Protein AF-A0A375ITV0-F1 (afdb_monomer_lite)

Structure (mmCIF, N/CA/C/O backbone):
data_AF-A0A375ITV0-F1
#
_entry.id   AF-A0A375ITV0-F1
#
loop_
_atom_site.group_PDB
_atom_site.id
_atom_site.type_symbol
_atom_site.label_atom_id
_atom_site.label_alt_id
_atom_site.label_comp_id
_atom_site.label_asym_id
_atom_site.label_entity_id
_atom_site.label_seq_id
_atom_site.pdbx_PDB_ins_code
_atom_site.Cartn_x
_atom_site.Cartn_y
_atom_site.Cartn_z
_atom_site.occupancy
_atom_site.B_iso_or_equiv
_atom_site.auth_seq_id
_atom_site.auth_comp_id
_atom_site.auth_asym_id
_atom_site.auth_atom_id
_atom_site.pdbx_PDB_model_num
ATOM 1 N N . MET A 1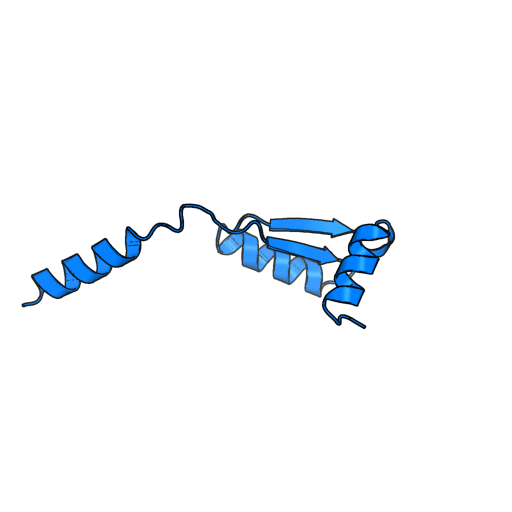 1 ? -39.933 -5.287 20.827 1.00 55.72 1 MET A N 1
ATOM 2 C CA . MET A 1 1 ? -39.774 -4.953 19.387 1.00 55.72 1 MET A CA 1
ATOM 3 C C . MET A 1 1 ? -38.613 -3.980 19.144 1.00 55.72 1 MET A C 1
ATOM 5 O O . MET A 1 1 ? -37.962 -4.104 18.119 1.00 55.72 1 MET A O 1
ATOM 9 N N . LEU A 1 2 ? -38.302 -3.064 20.077 1.00 56.91 2 LEU A N 1
ATOM 10 C CA . LEU A 1 2 ? -37.091 -2.220 20.033 1.00 56.91 2 LEU A CA 1
ATOM 11 C C . LEU A 1 2 ? -35.810 -2.957 20.481 1.00 56.91 2 LEU A C 1
ATOM 13 O O . LEU A 1 2 ? -34.728 -2.644 19.990 1.00 56.91 2 LEU A O 1
ATOM 17 N N . ASP A 1 3 ? -35.931 -3.970 21.345 1.00 56.41 3 ASP A N 1
ATOM 18 C CA . ASP A 1 3 ? -34.795 -4.769 21.832 1.00 56.41 3 ASP A CA 1
ATOM 19 C C . ASP A 1 3 ? -34.130 -5.616 20.737 1.00 56.41 3 ASP A C 1
ATOM 21 O O . ASP A 1 3 ? -32.907 -5.696 20.671 1.00 56.41 3 ASP A O 1
ATOM 25 N N . ASP A 1 4 ? -34.917 -6.183 19.821 1.00 57.94 4 ASP A N 1
ATOM 26 C CA . ASP A 1 4 ? -34.424 -7.001 18.702 1.00 57.94 4 ASP A CA 1
ATOM 27 C C . ASP A 1 4 ? -33.600 -6.177 17.700 1.00 57.94 4 ASP A C 1
ATOM 29 O O . ASP A 1 4 ? -32.560 -6.610 17.197 1.00 57.94 4 ASP A O 1
ATOM 33 N N . PHE A 1 5 ? -34.026 -4.933 17.460 1.00 57.44 5 PHE A N 1
ATOM 34 C CA . PHE A 1 5 ? -33.309 -4.000 16.598 1.00 57.44 5 PHE A CA 1
ATOM 35 C C . PHE A 1 5 ? -31.972 -3.586 17.226 1.00 57.44 5 PHE A C 1
ATOM 37 O O . PHE A 1 5 ? -30.938 -3.606 16.557 1.00 57.44 5 PHE A O 1
ATOM 44 N N . TYR A 1 6 ? -31.966 -3.287 18.529 1.00 54.44 6 TYR A N 1
ATOM 45 C CA . TYR A 1 6 ? -30.745 -2.919 19.246 1.00 54.44 6 TYR A CA 1
ATOM 46 C C . TYR A 1 6 ? -29.741 -4.080 19.294 1.00 54.44 6 TYR A C 1
ATOM 48 O O . TYR A 1 6 ? -28.555 -3.888 19.020 1.00 54.44 6 TYR A O 1
ATOM 56 N N . GLN A 1 7 ? -30.222 -5.301 19.541 1.00 56.81 7 GLN A N 1
ATOM 57 C CA . GLN A 1 7 ? -29.399 -6.511 19.507 1.00 56.81 7 GLN A CA 1
ATOM 58 C C . GLN A 1 7 ? -28.860 -6.801 18.102 1.00 56.81 7 GLN A C 1
ATOM 60 O O . GLN A 1 7 ? -27.701 -7.182 17.959 1.00 56.81 7 GLN A O 1
ATOM 65 N N . THR A 1 8 ? -29.638 -6.540 17.048 1.00 57.91 8 THR A N 1
ATOM 66 C CA . THR A 1 8 ? -29.189 -6.690 15.655 1.00 57.91 8 THR A CA 1
ATOM 67 C C . THR A 1 8 ? -28.056 -5.720 15.309 1.00 57.91 8 THR A C 1
ATOM 69 O O . THR A 1 8 ? -27.065 -6.134 14.706 1.00 57.91 8 THR A O 1
ATOM 72 N N . ILE A 1 9 ? -28.131 -4.455 15.740 1.00 57.16 9 ILE A N 1
ATOM 73 C CA . ILE A 1 9 ? -27.046 -3.479 15.526 1.00 57.16 9 ILE A CA 1
ATOM 74 C C . ILE A 1 9 ? -25.772 -3.875 16.292 1.00 57.16 9 ILE A C 1
ATOM 76 O O . ILE A 1 9 ? -24.667 -3.776 15.752 1.00 57.16 9 ILE A O 1
ATOM 80 N N . GLN A 1 10 ? -25.902 -4.377 17.524 1.00 56.00 10 GLN A N 1
ATOM 81 C CA . GLN A 1 10 ? -24.752 -4.855 18.304 1.00 56.00 10 GLN A CA 1
ATOM 82 C C . GLN A 1 10 ? -24.125 -6.120 17.694 1.00 56.00 10 GLN A C 1
ATOM 84 O O . GLN A 1 10 ? -22.901 -6.244 17.654 1.00 56.00 10 GLN A O 1
ATOM 89 N N . ARG A 1 11 ? -24.935 -7.018 17.119 1.00 51.19 11 ARG A N 1
ATOM 90 C CA . ARG A 1 11 ? -24.463 -8.223 16.416 1.00 51.19 11 ARG A CA 1
ATOM 91 C C . ARG A 1 11 ? -23.722 -7.889 15.117 1.00 51.19 11 ARG A C 1
ATOM 93 O O . ARG A 1 11 ? -22.717 -8.521 14.808 1.00 51.19 11 ARG A O 1
ATOM 100 N N . GLN A 1 12 ? -24.156 -6.852 14.396 1.00 53.16 12 GLN A N 1
ATOM 101 C CA . GLN A 1 12 ? -23.476 -6.343 13.194 1.00 53.16 12 GLN A CA 1
ATOM 102 C C . GLN A 1 12 ? -22.110 -5.706 13.509 1.00 53.16 12 GLN A C 1
ATOM 104 O O . GLN A 1 12 ? -21.172 -5.857 12.732 1.00 53.16 12 GLN A O 1
ATOM 109 N N . ARG A 1 13 ? -21.940 -5.082 14.686 1.00 51.16 13 ARG A N 1
ATOM 110 C CA . ARG A 1 13 ? -20.617 -4.647 15.187 1.00 51.16 13 ARG A CA 1
ATOM 111 C C . ARG A 1 13 ? -19.682 -5.811 15.531 1.00 51.16 13 ARG A C 1
ATOM 113 O O . ARG A 1 13 ? -18.468 -5.623 15.582 1.00 51.16 13 ARG A O 1
ATOM 120 N N . GLN A 1 14 ? -20.240 -6.995 15.783 1.00 44.84 14 GLN A N 1
ATOM 121 C CA . GLN A 1 14 ? -19.503 -8.193 16.180 1.00 44.84 14 GLN A CA 1
ATOM 122 C C . GLN A 1 14 ? -19.032 -9.046 14.992 1.00 44.84 14 GLN A C 1
ATOM 124 O O . GLN A 1 14 ? -18.124 -9.856 15.171 1.00 44.84 14 GLN A O 1
ATOM 129 N N . TYR A 1 15 ? -19.505 -8.773 13.766 1.00 43.06 15 TYR A N 1
ATOM 130 C CA . TYR A 1 15 ? -18.759 -9.076 12.531 1.00 43.06 15 TYR A CA 1
ATOM 131 C C . TYR A 1 15 ? -17.592 -8.092 12.387 1.00 43.06 15 TYR A C 1
ATOM 133 O O . TYR A 1 15 ? -17.414 -7.378 11.402 1.00 43.06 15 TYR A O 1
ATOM 141 N N . LYS A 1 16 ? -16.801 -8.046 13.456 1.00 45.94 16 LYS A N 1
ATOM 142 C CA . LYS A 1 16 ? -15.465 -7.507 13.524 1.00 45.94 16 LYS A CA 1
ATOM 143 C C . LYS A 1 16 ? -14.701 -8.234 12.434 1.00 45.94 16 LYS A C 1
ATOM 145 O O . LYS A 1 16 ? -14.416 -9.418 12.570 1.00 45.94 16 LYS A O 1
ATOM 150 N N . TRP A 1 17 ? -14.468 -7.537 11.332 1.00 43.75 17 TRP A N 1
ATOM 151 C CA . TRP A 1 17 ? -13.587 -7.944 10.254 1.00 43.75 17 TRP A CA 1
ATOM 152 C C . TRP A 1 17 ? -12.244 -8.324 10.880 1.00 43.75 17 TRP A C 1
ATOM 154 O O . TRP A 1 17 ? -11.404 -7.474 11.153 1.00 43.75 17 TRP A O 1
ATOM 164 N N . THR A 1 18 ? -12.065 -9.608 11.190 1.00 51.25 18 THR A N 1
ATOM 165 C CA . THR A 1 18 ? -10.895 -10.128 11.913 1.00 51.25 18 THR A CA 1
ATOM 166 C C . THR A 1 18 ? -9.626 -10.072 11.066 1.00 51.25 18 THR A C 1
ATOM 168 O O . THR A 1 18 ? -8.547 -10.423 11.529 1.00 51.25 18 THR A O 1
ATOM 171 N N . VAL A 1 19 ? -9.743 -9.580 9.835 1.00 53.03 19 VAL A N 1
ATOM 172 C CA . VAL A 1 19 ? -8.643 -9.181 8.976 1.00 53.03 19 VAL A CA 1
ATOM 173 C C . VAL A 1 19 ? -9.024 -7.807 8.444 1.00 53.03 19 VAL A C 1
ATOM 175 O O . VAL A 1 19 ? -9.840 -7.704 7.532 1.00 53.03 19 VAL A O 1
ATOM 178 N N . HIS A 1 20 ? -8.493 -6.732 9.026 1.00 54.22 20 HIS A N 1
ATOM 179 C CA . HIS A 1 20 ? -8.478 -5.467 8.298 1.00 54.22 20 HIS A CA 1
ATOM 180 C C . HIS A 1 20 ? -7.547 -5.702 7.102 1.00 54.22 20 HIS A C 1
ATOM 182 O O . HIS A 1 20 ? -6.354 -5.933 7.335 1.00 54.22 20 HIS A O 1
ATOM 188 N N . PRO A 1 21 ? -8.036 -5.726 5.846 1.00 59.81 21 PRO A N 1
ATOM 189 C CA . PRO A 1 21 ? -7.134 -5.816 4.711 1.00 59.81 21 PRO A CA 1
ATOM 190 C C . PRO A 1 21 ? -6.187 -4.623 4.819 1.00 59.81 21 PRO A C 1
ATOM 192 O O . PRO A 1 21 ? -6.624 -3.474 4.877 1.00 59.81 21 PRO A O 1
ATOM 195 N N . THR A 1 22 ? -4.891 -4.900 4.947 1.00 66.94 22 THR A N 1
ATOM 196 C CA . THR A 1 22 ? -3.893 -3.836 5.020 1.00 66.94 22 THR A CA 1
ATOM 197 C C . THR A 1 22 ? -3.930 -3.103 3.690 1.00 66.94 22 THR A C 1
ATOM 199 O O . THR A 1 22 ? -3.621 -3.680 2.648 1.00 66.94 22 THR A O 1
ATOM 202 N N . VAL A 1 23 ? -4.360 -1.842 3.715 1.00 75.62 23 VAL A N 1
ATOM 203 C CA . VAL A 1 23 ? -4.521 -1.052 2.495 1.00 75.62 23 VAL A CA 1
ATOM 204 C C . VAL A 1 23 ? -3.135 -0.667 1.998 1.00 75.62 23 VAL A C 1
ATOM 206 O O . VAL A 1 23 ? -2.424 0.089 2.662 1.00 75.62 23 VAL A O 1
ATOM 209 N N . GLN A 1 24 ? -2.740 -1.180 0.835 1.00 75.38 24 GLN A N 1
ATOM 210 C CA . GLN A 1 24 ? -1.533 -0.720 0.156 1.00 75.38 24 GLN A CA 1
ATOM 211 C C . GLN A 1 24 ? -1.842 0.537 -0.646 1.00 75.38 24 GLN A C 1
ATOM 213 O O . GLN A 1 24 ? -2.768 0.580 -1.455 1.00 75.38 24 GLN A O 1
ATOM 218 N N . ARG A 1 25 ? -1.062 1.582 -0.394 1.00 72.62 25 ARG A N 1
ATOM 219 C CA . ARG A 1 25 ? -1.210 2.885 -1.022 1.00 72.62 25 ARG A CA 1
ATOM 220 C C . ARG A 1 25 ? 0.053 3.198 -1.807 1.00 72.62 25 ARG A C 1
ATOM 222 O O . ARG A 1 25 ? 1.102 3.444 -1.216 1.00 72.62 25 ARG A O 1
ATOM 229 N N . PHE A 1 26 ? -0.076 3.223 -3.123 1.00 73.50 26 PHE A N 1
ATOM 230 C CA . PHE A 1 26 ? 0.996 3.541 -4.057 1.00 73.50 26 PHE A CA 1
ATOM 231 C C . PHE A 1 26 ? 1.083 5.049 -4.281 1.00 73.50 26 PHE A C 1
ATOM 233 O O . PHE A 1 26 ? 0.074 5.713 -4.518 1.00 73.50 26 PHE A O 1
ATOM 240 N N . LEU A 1 27 ? 2.276 5.610 -4.123 1.00 73.38 27 LEU A N 1
ATOM 241 C CA . LEU A 1 27 ? 2.476 7.046 -3.984 1.00 73.38 27 LEU A CA 1
ATOM 242 C C . LEU A 1 27 ? 3.720 7.489 -4.730 1.00 73.38 27 LEU A C 1
ATOM 244 O O . LEU A 1 27 ? 4.747 6.819 -4.675 1.00 73.38 27 LEU A O 1
ATOM 248 N N . ALA A 1 28 ? 3.652 8.678 -5.316 1.00 65.94 28 ALA A N 1
ATOM 249 C CA . ALA A 1 28 ? 4.830 9.466 -5.635 1.00 65.94 28 ALA A CA 1
ATOM 250 C C . ALA A 1 28 ? 5.003 10.546 -4.559 1.00 65.94 28 ALA A C 1
ATOM 252 O O . ALA A 1 28 ? 4.048 11.236 -4.191 1.00 65.94 28 ALA A O 1
ATOM 253 N N . THR A 1 29 ? 6.209 10.681 -4.008 1.00 65.44 29 THR A N 1
ATOM 254 C CA . THR A 1 29 ? 6.533 11.737 -3.039 1.00 65.44 29 THR A CA 1
ATOM 255 C C . THR A 1 29 ? 6.286 13.124 -3.638 1.00 65.44 29 THR A C 1
ATOM 257 O O . THR A 1 29 ? 6.689 13.379 -4.769 1.00 65.44 29 THR A O 1
ATOM 260 N N . GLY A 1 30 ? 5.655 14.026 -2.876 1.00 63.38 30 GLY A N 1
ATOM 261 C CA . GLY A 1 30 ? 5.478 15.437 -3.260 1.00 63.38 30 GLY A CA 1
ATOM 262 C C . GLY A 1 30 ? 4.059 15.862 -3.657 1.00 63.38 30 GLY A C 1
ATOM 263 O O . GLY A 1 30 ? 3.833 17.047 -3.877 1.00 63.38 30 GLY A O 1
ATOM 264 N N . PHE A 1 31 ? 3.081 14.950 -3.696 1.00 66.88 31 PHE A N 1
ATOM 265 C CA . PHE A 1 31 ? 1.695 15.294 -4.039 1.00 66.88 31 PHE A CA 1
ATOM 266 C C . PHE A 1 31 ? 0.807 15.483 -2.800 1.00 66.88 31 PHE A C 1
ATOM 268 O O . PHE A 1 31 ? 0.758 14.638 -1.906 1.00 66.88 31 PHE A O 1
ATOM 275 N N . SER A 1 32 ? 0.038 16.572 -2.759 1.00 74.44 32 SER A N 1
ATOM 276 C CA . SER A 1 32 ? -0.893 16.882 -1.660 1.00 74.44 32 SER A CA 1
ATOM 277 C C . SER A 1 32 ? -2.040 15.868 -1.531 1.00 74.44 32 SER A C 1
ATOM 279 O O . SER A 1 32 ? -2.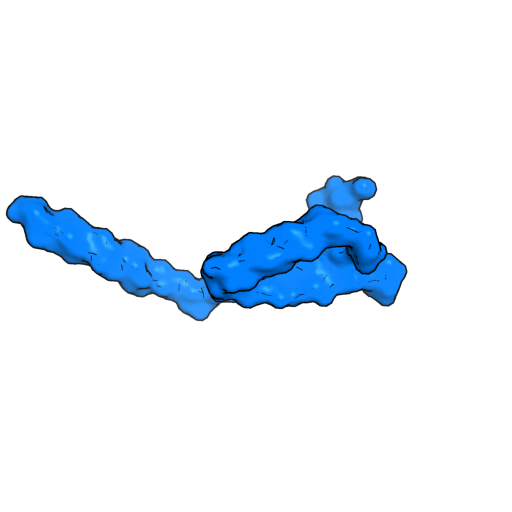488 15.576 -0.421 1.00 74.44 32 SER A O 1
ATOM 281 N N . SER A 1 33 ? -2.470 15.261 -2.643 1.00 75.56 33 SER A N 1
ATOM 282 C CA . SER A 1 33 ? -3.473 14.184 -2.673 1.00 75.56 33 SER A CA 1
ATOM 283 C C . SER A 1 33 ? -3.061 12.982 -1.820 1.00 75.56 33 SER A C 1
ATOM 285 O O . SER A 1 33 ? -3.883 12.392 -1.120 1.00 75.56 33 SER A O 1
ATOM 287 N N . CYS A 1 34 ? -1.765 12.671 -1.796 1.00 74.00 34 CYS A N 1
ATOM 288 C CA . CYS A 1 34 ? -1.203 11.608 -0.981 1.00 74.00 34 CYS A CA 1
ATOM 289 C C . CYS A 1 34 ? -1.402 11.906 0.510 1.00 74.00 34 CYS A C 1
ATOM 291 O O . CYS A 1 34 ? -1.868 11.055 1.264 1.00 74.00 34 CYS A O 1
ATOM 293 N N . VAL A 1 35 ? -1.089 13.121 0.957 1.00 79.44 35 VAL A N 1
ATOM 294 C CA . VAL A 1 35 ? -1.229 13.499 2.373 1.00 79.44 35 VAL A CA 1
ATOM 295 C C . VAL A 1 35 ? -2.683 13.353 2.828 1.00 79.44 35 VAL A C 1
ATOM 297 O O . VAL A 1 35 ? -2.943 12.702 3.836 1.00 79.44 35 VAL A O 1
ATOM 300 N N . ARG A 1 36 ? -3.635 13.824 2.014 1.00 83.31 36 ARG A N 1
ATOM 301 C CA . ARG A 1 36 ? -5.075 13.774 2.319 1.00 83.31 36 ARG A CA 1
ATOM 302 C C . ARG A 1 36 ? -5.614 12.350 2.460 1.00 83.31 36 ARG A C 1
ATOM 304 O O . ARG A 1 36 ? -6.388 12.083 3.374 1.00 83.31 36 ARG A O 1
ATOM 311 N N . VAL A 1 37 ? -5.190 11.424 1.596 1.00 83.12 37 VAL A N 1
ATOM 312 C CA . VAL A 1 37 ? -5.596 10.008 1.692 1.00 83.12 37 VAL A CA 1
ATOM 313 C C . VAL A 1 37 ? -5.018 9.354 2.947 1.00 83.12 37 VAL A C 1
ATOM 315 O O . VAL A 1 37 ? -5.719 8.599 3.615 1.00 83.12 37 VAL A O 1
ATOM 318 N N . LYS A 1 38 ? -3.765 9.667 3.308 1.00 82.06 38 LYS A N 1
ATOM 319 C CA . LYS A 1 38 ? -3.160 9.167 4.551 1.00 82.06 38 LYS A CA 1
ATOM 320 C C . LYS A 1 38 ? -3.947 9.652 5.766 1.00 82.06 38 LYS A C 1
ATOM 322 O O . LYS A 1 38 ? -4.345 8.838 6.587 1.00 82.06 38 LYS A O 1
ATOM 327 N N . GLU A 1 39 ? -4.21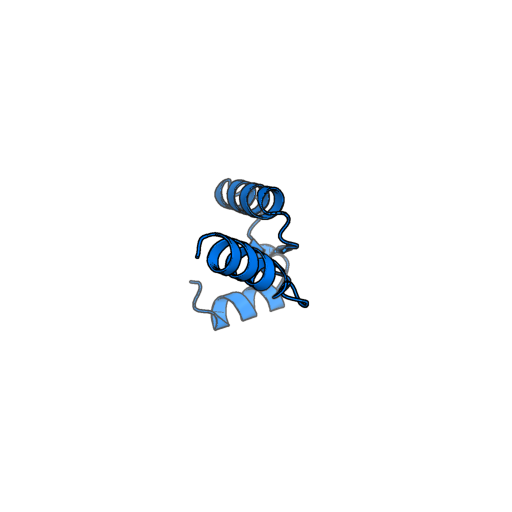0 10.953 5.847 1.00 84.38 39 GLU A N 1
ATOM 328 C CA . GLU A 1 39 ? -4.978 11.551 6.944 1.00 84.38 39 GLU A CA 1
ATOM 329 C C . GLU A 1 39 ? -6.380 10.945 7.065 1.00 84.38 39 GLU A C 1
ATOM 331 O O . GLU A 1 39 ? -6.828 10.652 8.171 1.00 84.38 39 GLU A O 1
ATOM 336 N N . PHE A 1 40 ? -7.063 10.721 5.939 1.00 85.69 40 PHE A N 1
ATOM 337 C CA . PHE A 1 40 ? -8.380 10.090 5.915 1.00 85.69 40 PHE A CA 1
ATOM 338 C C . PHE A 1 40 ? -8.348 8.657 6.465 1.00 85.69 40 PHE A C 1
ATOM 340 O O . PHE A 1 40 ? -9.129 8.332 7.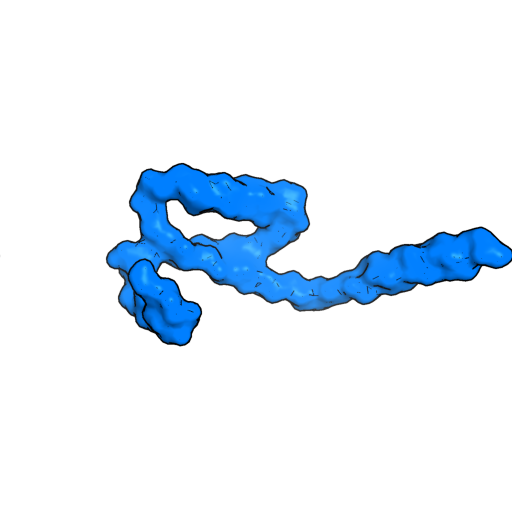356 1.00 85.69 40 PHE A O 1
ATOM 347 N N . LEU A 1 41 ? -7.417 7.820 5.990 1.00 83.06 41 LEU A N 1
ATOM 348 C CA . LEU A 1 41 ? -7.283 6.435 6.457 1.00 83.06 41 LEU A CA 1
ATOM 349 C C . LEU A 1 41 ? -6.872 6.364 7.931 1.00 83.06 41 LEU A C 1
ATOM 351 O O . LEU A 1 41 ? -7.409 5.551 8.678 1.00 83.06 41 LEU A O 1
ATOM 355 N N . THR A 1 42 ? -5.980 7.256 8.372 1.00 84.06 42 THR A N 1
ATOM 356 C CA . THR A 1 42 ? -5.586 7.364 9.781 1.00 84.06 42 THR A CA 1
ATOM 357 C C . THR A 1 42 ? -6.764 7.749 10.677 1.00 84.06 42 THR A C 1
ATOM 359 O O . THR A 1 42 ? -6.915 7.162 11.742 1.00 84.06 42 THR A O 1
ATOM 362 N N . ARG A 1 43 ? -7.636 8.676 10.255 1.00 85.19 43 ARG A N 1
ATOM 363 C CA . ARG A 1 43 ? -8.846 9.048 11.018 1.00 85.19 43 ARG A CA 1
ATOM 364 C C . ARG A 1 43 ? -9.849 7.906 11.163 1.00 85.19 43 ARG A C 1
ATOM 366 O O . ARG A 1 43 ? -10.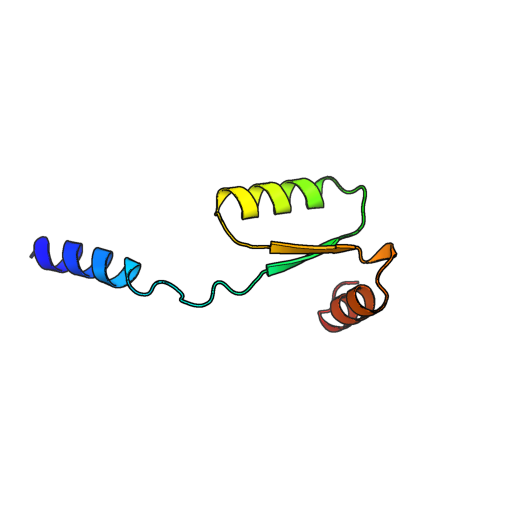597 7.893 12.131 1.00 85.19 43 ARG A O 1
ATOM 373 N N . LEU A 1 44 ? -9.878 6.985 10.203 1.00 85.12 44 LEU A N 1
ATOM 374 C CA . LEU A 1 44 ? -10.717 5.787 10.247 1.00 85.12 44 LEU A CA 1
ATOM 375 C C . LEU A 1 44 ? -10.051 4.619 10.985 1.00 85.12 44 LEU A C 1
ATOM 377 O O . LEU A 1 44 ? -10.607 3.525 10.997 1.00 85.12 44 LEU A O 1
ATOM 381 N N . GLU A 1 45 ? -8.857 4.833 11.549 1.00 82.94 45 GLU A N 1
ATOM 382 C CA . GLU A 1 45 ? -8.050 3.798 12.206 1.00 82.94 45 GLU A CA 1
ATOM 383 C C . GLU A 1 45 ? -7.777 2.592 11.287 1.00 82.94 45 GLU A C 1
ATOM 385 O O . GLU A 1 45 ? -7.593 1.461 11.736 1.00 82.94 45 GLU A O 1
ATOM 390 N N . ILE A 1 46 ? -7.731 2.832 9.971 1.00 81.75 46 ILE A N 1
ATOM 391 C CA . ILE A 1 46 ? -7.459 1.796 8.977 1.00 81.75 46 ILE A CA 1
ATOM 392 C C . ILE A 1 46 ? -5.940 1.678 8.803 1.00 81.75 46 ILE A C 1
ATOM 394 O O . ILE A 1 46 ? -5.295 2.642 8.367 1.00 81.75 46 ILE A O 1
ATOM 398 N N . PRO A 1 47 ? -5.342 0.506 9.086 1.00 78.12 47 PRO A N 1
ATOM 399 C CA . PRO A 1 47 ? -3.924 0.290 8.851 1.00 78.12 47 PRO A CA 1
ATOM 400 C C . PRO A 1 47 ? -3.623 0.366 7.350 1.00 78.12 47 PRO A C 1
ATOM 402 O O . PRO A 1 47 ? -4.226 -0.338 6.535 1.00 78.12 47 PRO A O 1
ATOM 405 N N . CYS A 1 48 ? -2.670 1.221 6.979 1.00 78.44 48 CYS A N 1
ATOM 406 C CA . CYS A 1 48 ? -2.238 1.378 5.595 1.00 78.44 48 CYS A CA 1
ATOM 407 C C . CYS A 1 48 ? -0.712 1.357 5.465 1.00 78.44 48 CYS A C 1
ATOM 409 O O . CYS A 1 48 ? 0.012 1.905 6.296 1.00 78.44 48 CYS A O 1
ATOM 411 N N . GLN A 1 49 ? -0.236 0.730 4.392 1.00 81.19 49 GLN A N 1
ATOM 412 C CA . GLN A 1 49 ? 1.170 0.678 4.003 1.00 81.19 49 GLN A CA 1
ATOM 413 C C . GLN A 1 49 ? 1.397 1.625 2.829 1.00 81.19 49 GLN A C 1
ATOM 415 O O . GLN A 1 49 ? 0.584 1.699 1.909 1.00 81.19 49 GLN A O 1
ATOM 420 N N . SER A 1 50 ? 2.483 2.392 2.879 1.00 77.94 50 SER A N 1
ATOM 421 C CA . SER A 1 50 ? 2.818 3.371 1.842 1.00 77.94 50 SER A CA 1
ATOM 422 C C . SER A 1 50 ? 3.942 2.831 0.966 1.00 77.94 50 SER A C 1
ATOM 424 O O . SER A 1 50 ? 5.031 2.580 1.470 1.00 77.94 50 SER A O 1
ATOM 426 N N . VAL A 1 51 ? 3.682 2.699 -0.333 1.00 78.56 51 VAL A N 1
ATOM 427 C CA . VAL A 1 51 ? 4.647 2.253 -1.344 1.00 78.56 51 VAL A CA 1
ATOM 428 C C . VAL A 1 51 ? 5.115 3.468 -2.141 1.00 78.56 51 VAL A C 1
ATOM 430 O O . VAL A 1 51 ? 4.298 4.172 -2.738 1.00 78.56 51 VAL A O 1
ATOM 433 N N . ASN A 1 52 ? 6.422 3.741 -2.134 1.00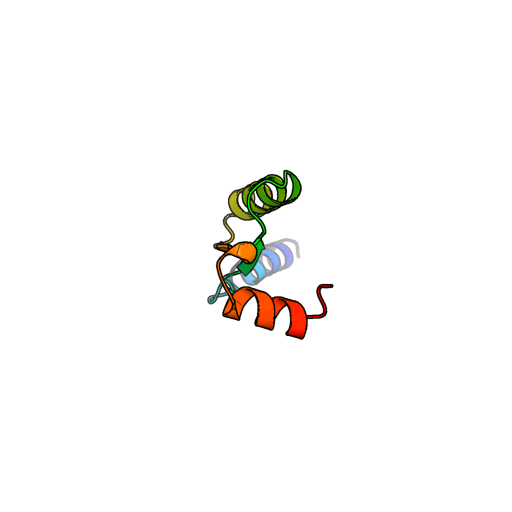 78.62 52 ASN A N 1
ATOM 434 C CA . ASN A 1 52 ? 7.020 4.855 -2.873 1.00 78.62 52 ASN A CA 1
ATOM 435 C C . ASN A 1 52 ? 7.357 4.430 -4.312 1.00 78.62 52 ASN A C 1
ATOM 437 O O . ASN A 1 52 ? 8.473 4.011 -4.606 1.00 78.62 52 ASN A O 1
ATOM 441 N N . VAL A 1 53 ? 6.387 4.566 -5.210 1.00 79.31 53 VAL A N 1
ATOM 442 C CA . VAL A 1 53 ? 6.423 4.100 -6.607 1.00 79.31 53 VAL A CA 1
ATOM 443 C C . VAL A 1 53 ? 7.609 4.642 -7.418 1.00 79.31 53 VAL A C 1
ATOM 445 O O . VAL A 1 53 ? 8.196 3.872 -8.175 1.00 79.31 53 VAL A O 1
ATOM 448 N N . PRO A 1 54 ? 8.015 5.927 -7.305 1.00 74.44 54 PRO A N 1
ATOM 449 C CA . PRO A 1 54 ? 9.211 6.432 -7.972 1.00 74.44 54 PRO A CA 1
ATOM 450 C C . PRO A 1 54 ? 10.453 5.563 -7.767 1.00 74.44 54 PRO A C 1
ATOM 452 O O . PRO A 1 54 ? 11.205 5.355 -8.720 1.00 74.44 54 PRO A O 1
ATOM 455 N N . SER A 1 55 ? 10.624 5.044 -6.551 1.00 75.69 55 SER A N 1
ATOM 456 C CA . SER A 1 55 ? 11.798 4.292 -6.103 1.00 75.69 55 SER A CA 1
ATOM 457 C C . SER A 1 55 ? 11.570 2.778 -6.042 1.00 75.69 55 SER A C 1
ATOM 459 O O . SER A 1 55 ? 12.513 2.051 -5.748 1.00 75.69 55 SER A O 1
ATOM 461 N N . ASP A 1 56 ? 10.350 2.307 -6.314 1.00 78.31 56 ASP A N 1
ATOM 462 C CA . ASP A 1 56 ? 9.947 0.904 -6.212 1.00 78.31 56 ASP A CA 1
ATOM 463 C C . ASP A 1 56 ? 9.427 0.394 -7.565 1.00 78.31 56 ASP A C 1
ATOM 465 O O . ASP A 1 56 ? 8.318 0.712 -8.007 1.00 78.31 56 ASP A O 1
ATOM 469 N N . THR A 1 57 ? 10.263 -0.394 -8.240 1.00 82.75 57 THR A N 1
ATOM 470 C CA . THR A 1 57 ? 9.952 -0.976 -9.551 1.00 82.75 57 THR A CA 1
ATOM 471 C C . THR A 1 57 ? 8.807 -1.983 -9.467 1.00 82.75 57 THR A C 1
ATOM 473 O O . THR A 1 57 ? 7.960 -1.999 -10.360 1.00 82.75 57 THR A O 1
ATOM 476 N N . ASP A 1 58 ? 8.719 -2.756 -8.385 1.00 82.56 58 ASP A N 1
ATOM 477 C CA . ASP A 1 58 ? 7.643 -3.729 -8.188 1.00 82.56 58 ASP A CA 1
ATOM 478 C C . ASP A 1 58 ? 6.326 -3.012 -7.892 1.00 82.56 58 ASP A C 1
ATOM 480 O O . ASP A 1 58 ? 5.295 -3.319 -8.494 1.00 82.56 58 ASP A O 1
ATOM 484 N N . GLY A 1 59 ? 6.372 -1.965 -7.065 1.00 80.62 59 GLY A N 1
ATOM 485 C CA . GLY A 1 59 ? 5.222 -1.099 -6.816 1.00 80.62 59 GLY A CA 1
ATOM 486 C C . GLY A 1 59 ? 4.705 -0.402 -8.080 1.00 80.62 59 GLY A C 1
ATOM 487 O O . GLY A 1 59 ? 3.496 -0.244 -8.261 1.00 80.62 59 GLY A O 1
ATOM 488 N N . ARG A 1 60 ? 5.605 -0.022 -8.994 1.00 81.12 60 ARG A N 1
ATOM 489 C CA . ARG A 1 60 ? 5.244 0.540 -10.304 1.00 81.12 60 ARG A CA 1
ATOM 490 C C . ARG A 1 60 ? 4.613 -0.507 -11.229 1.00 81.12 60 ARG A C 1
ATOM 492 O O . ARG A 1 60 ? 3.627 -0.202 -11.899 1.00 81.12 60 ARG A O 1
ATOM 499 N N . ASN A 1 61 ? 5.146 -1.727 -11.249 1.00 84.38 61 ASN A N 1
ATOM 500 C CA . ASN A 1 61 ? 4.594 -2.831 -12.036 1.00 84.38 61 ASN A CA 1
ATOM 501 C C . ASN A 1 61 ? 3.192 -3.221 -11.556 1.00 84.38 61 ASN A C 1
ATOM 503 O O . ASN A 1 61 ? 2.295 -3.412 -12.376 1.00 84.38 61 ASN A O 1
ATOM 507 N N . GLU A 1 62 ? 2.977 -3.270 -10.241 1.00 82.12 62 GLU A N 1
ATOM 508 C CA . GLU A 1 62 ? 1.666 -3.568 -9.667 1.00 82.12 62 GLU A CA 1
ATOM 509 C C . GLU A 1 62 ? 0.649 -2.464 -9.976 1.00 82.12 62 GLU A C 1
ATOM 511 O O . GLU A 1 62 ? -0.473 -2.758 -10.381 1.00 82.12 62 GLU A O 1
ATOM 516 N N . LEU A 1 63 ? 1.043 -1.189 -9.895 1.00 80.75 63 LEU A N 1
ATOM 517 C CA . LEU A 1 63 ? 0.186 -0.085 -10.333 1.00 80.75 63 LEU A CA 1
ATOM 518 C C . LEU A 1 63 ? -0.238 -0.207 -11.800 1.00 80.75 63 LEU A C 1
ATOM 520 O O . LEU A 1 63 ? -1.414 -0.021 -12.118 1.00 80.75 63 LEU A O 1
ATOM 524 N N . SER A 1 64 ? 0.709 -0.544 -12.676 1.00 82.25 64 SER A N 1
ATOM 525 C CA . SER A 1 64 ? 0.436 -0.781 -14.095 1.00 82.25 64 SER A CA 1
ATOM 526 C C . SER A 1 64 ? -0.530 -1.958 -14.287 1.00 82.25 64 SER A C 1
ATOM 528 O O . SER A 1 64 ? -1.507 -1.847 -15.030 1.00 82.25 64 SER A O 1
ATOM 530 N N . ARG A 1 65 ? -0.340 -3.057 -13.539 1.00 84.81 65 ARG A N 1
ATOM 531 C CA . ARG A 1 65 ? -1.241 -4.225 -13.533 1.00 84.81 65 ARG A CA 1
ATOM 532 C C . ARG A 1 65 ? -2.663 -3.867 -13.095 1.00 84.81 65 ARG A C 1
ATOM 534 O O . ARG A 1 65 ? -3.624 -4.421 -13.625 1.00 84.81 65 ARG A O 1
ATOM 541 N N . LEU A 1 66 ? -2.799 -2.937 -12.152 1.00 82.00 66 LEU A N 1
ATOM 542 C CA . LEU A 1 66 ? -4.081 -2.419 -11.664 1.00 82.00 66 LEU A CA 1
ATOM 543 C C . LEU A 1 66 ? -4.723 -1.390 -12.614 1.00 82.00 66 LEU A C 1
ATOM 545 O O . LEU A 1 66 ? -5.834 -0.930 -12.353 1.00 82.00 66 LEU A O 1
ATOM 549 N N . GLY A 1 67 ? -4.059 -1.040 -13.720 1.00 79.56 67 GLY A N 1
ATOM 550 C CA . GLY A 1 67 ? -4.580 -0.132 -14.740 1.00 79.56 67 GLY A CA 1
ATOM 551 C C . GLY A 1 67 ? -4.371 1.353 -14.439 1.00 79.56 67 GLY A C 1
ATOM 552 O O . GLY A 1 67 ? -4.961 2.189 -15.128 1.00 79.56 67 GLY A O 1
ATOM 553 N N . ALA A 1 68 ? -3.541 1.696 -13.447 1.00 74.50 68 ALA A N 1
ATOM 554 C CA . ALA A 1 68 ? -3.077 3.067 -13.267 1.00 74.50 68 ALA A CA 1
ATOM 555 C C . ALA A 1 68 ? -2.136 3.439 -14.425 1.00 74.50 68 ALA A C 1
ATOM 557 O O . ALA A 1 68 ? -1.274 2.645 -14.804 1.00 74.50 68 ALA A O 1
ATOM 558 N N . ARG A 1 69 ? -2.334 4.625 -15.009 1.00 60.62 69 ARG A N 1
ATOM 559 C CA . ARG A 1 69 ? -1.597 5.123 -16.179 1.00 60.62 69 ARG A CA 1
ATOM 560 C C . ARG A 1 69 ? -0.835 6.389 -15.837 1.00 60.62 69 ARG A C 1
ATOM 562 O O . ARG A 1 69 ? -1.425 7.227 -15.118 1.00 60.62 69 ARG A O 1
#

Organism: NCBI:txid164546

InterPro domains:
  IPR002109 Glutaredoxin [PF00462] (29-66)

Secondary structure (DSSP, 8-state):
-HHHHHHHHHHHHHS--SS---EEEEE-TT-HHHHHHHHHHHHTT--EEEEEGGG-HHHHHHHHHTT--

Sequence (69 aa):
MLDDFYQTIQRQRQYKWTVHPTVQRFLATGFSSCVRVKEFLTRLEIPCQSVNVPSDTDGRNELSRLGAR

Foldseek 3Di:
DVVVVVVVVVVVVVVPVPDLPAAEAEDAPPDPVVVVVVVVCVVVVRHYDYHHCVVDVVSVVVCVVVVND

pLDDT: mean 70.43, std 12.76, range [43.06, 85.69]

Radius of gyration: 17.99 Å; chains: 1; bounding box: 52×27×38 Å